Protein AF-A0A2G5SKE6-F1 (afdb_monomer_lite)

Structure (mmCIF, N/CA/C/O backbone):
data_AF-A0A2G5SKE6-F1
#
_entry.id   AF-A0A2G5SKE6-F1
#
loop_
_atom_site.group_PDB
_atom_site.id
_atom_site.type_symbol
_atom_site.label_atom_id
_atom_site.label_alt_id
_atom_site.label_comp_id
_atom_site.label_asym_id
_atom_site.label_entity_id
_atom_site.label_seq_id
_atom_site.pdbx_PDB_ins_code
_atom_site.Cartn_x
_atom_site.Cartn_y
_atom_site.Cartn_z
_atom_site.occupancy
_atom_site.B_iso_or_equiv
_atom_site.auth_seq_id
_atom_site.auth_comp_id
_atom_site.auth_asym_id
_atom_site.auth_atom_id
_atom_site.pdbx_PDB_model_num
ATOM 1 N N . MET A 1 1 ? 8.720 0.571 -71.075 1.00 40.56 1 MET A N 1
ATOM 2 C CA . MET A 1 1 ? 7.487 1.322 -70.765 1.00 40.56 1 MET A CA 1
ATOM 3 C C . MET A 1 1 ? 6.756 0.556 -69.677 1.00 40.56 1 MET A C 1
ATOM 5 O O . MET A 1 1 ? 6.264 -0.526 -69.937 1.00 40.56 1 MET A O 1
ATOM 9 N N . SER A 1 2 ? 6.855 1.101 -68.469 1.00 44.56 2 SER A N 1
ATOM 10 C CA . SER A 1 2 ? 6.098 0.885 -67.230 1.00 44.56 2 SER A CA 1
ATOM 11 C C . SER A 1 2 ? 5.244 -0.382 -67.070 1.00 44.56 2 SER A C 1
ATOM 13 O O . SER A 1 2 ? 4.103 -0.432 -67.530 1.00 44.56 2 SER A O 1
ATOM 15 N N . ASP A 1 3 ? 5.760 -1.321 -66.272 1.00 40.12 3 ASP A N 1
ATOM 16 C CA . ASP A 1 3 ? 4.978 -2.328 -65.555 1.00 40.12 3 ASP A CA 1
ATOM 17 C C . ASP A 1 3 ? 3.914 -1.655 -64.671 1.00 40.12 3 ASP A C 1
ATOM 19 O O . ASP A 1 3 ? 4.216 -0.923 -63.726 1.00 40.12 3 ASP A O 1
ATOM 23 N N . ARG A 1 4 ? 2.640 -1.896 -64.998 1.00 35.97 4 ARG A N 1
ATOM 24 C CA . ARG A 1 4 ? 1.478 -1.541 -64.176 1.00 35.97 4 ARG A CA 1
ATOM 25 C C . ARG A 1 4 ? 1.217 -2.670 -63.180 1.00 35.97 4 ARG A C 1
ATOM 27 O O . ARG A 1 4 ? 0.688 -3.713 -63.549 1.00 35.97 4 ARG A O 1
ATOM 34 N N . GLN A 1 5 ? 1.538 -2.434 -61.912 1.00 36.84 5 GLN A N 1
ATOM 35 C CA . GLN A 1 5 ? 0.993 -3.201 -60.790 1.00 36.84 5 GLN A CA 1
ATOM 36 C C . GLN A 1 5 ? -0.512 -2.900 -60.624 1.00 36.84 5 GLN A C 1
ATOM 38 O O . GLN A 1 5 ? -0.881 -1.723 -60.564 1.00 36.84 5 GLN A O 1
ATOM 43 N N . PRO A 1 6 ? -1.388 -3.913 -60.513 1.00 38.06 6 PRO A N 1
ATOM 44 C CA . PRO A 1 6 ? -2.735 -3.740 -59.988 1.00 38.06 6 PRO A CA 1
ATOM 45 C C . PRO A 1 6 ? -2.725 -3.836 -58.453 1.00 38.06 6 PRO A C 1
ATOM 47 O O . PRO A 1 6 ? -2.254 -4.817 -57.883 1.00 38.06 6 PRO A O 1
ATOM 50 N N . GLY A 1 7 ? -3.266 -2.819 -57.777 1.00 37.88 7 GLY A N 1
ATOM 51 C CA . GLY A 1 7 ? -3.628 -2.918 -56.361 1.00 37.88 7 GLY A CA 1
ATOM 52 C C . GLY A 1 7 ? -4.810 -3.873 -56.153 1.00 37.88 7 GLY A C 1
ATOM 53 O O . GLY A 1 7 ? -5.621 -4.068 -57.060 1.00 37.88 7 GLY A O 1
ATOM 54 N N . PRO A 1 8 ? -4.930 -4.444 -54.947 1.00 38.91 8 PRO A N 1
ATOM 55 C CA . PRO A 1 8 ? -6.097 -4.097 -54.140 1.00 38.91 8 PRO A CA 1
ATOM 56 C C . PRO A 1 8 ? -5.726 -3.902 -52.660 1.00 38.91 8 PRO A C 1
ATOM 58 O O . PRO A 1 8 ? -5.306 -4.830 -51.975 1.00 38.91 8 PRO A O 1
ATOM 61 N N . SER A 1 9 ? -5.929 -2.683 -52.153 1.00 37.50 9 SER A N 1
ATOM 62 C CA . SER A 1 9 ? -5.957 -2.405 -50.716 1.00 37.50 9 SER A CA 1
ATOM 63 C C . SER A 1 9 ? -7.388 -2.593 -50.222 1.00 37.50 9 SER A C 1
ATOM 65 O O . SER A 1 9 ? -8.253 -1.753 -50.464 1.00 37.50 9 SER A O 1
ATOM 67 N N . SER A 1 10 ? -7.648 -3.731 -49.586 1.00 40.66 10 SER A N 1
ATOM 68 C CA . SER A 1 10 ? -8.797 -3.922 -48.705 1.00 40.66 10 SER A CA 1
ATOM 69 C C . SER A 1 10 ? -8.492 -5.073 -47.754 1.00 40.66 10 SER A C 1
ATOM 71 O O . SER A 1 10 ? -8.614 -6.243 -48.100 1.00 40.66 10 SER A O 1
ATOM 73 N N . SER A 1 11 ? -8.070 -4.730 -46.544 1.00 37.78 11 SER A N 1
ATOM 74 C CA . SER A 1 11 ? -8.292 -5.575 -45.376 1.00 37.78 11 SER A CA 1
ATOM 75 C C . SER A 1 11 ? -8.626 -4.633 -44.236 1.00 37.78 11 SER A C 1
ATOM 77 O O . SER A 1 11 ? -7.745 -4.086 -43.573 1.00 37.78 11 SER A O 1
ATOM 79 N N . GLY A 1 12 ? -9.926 -4.374 -44.103 1.00 28.95 12 GLY A N 1
ATOM 80 C CA . GLY A 1 12 ? -10.500 -3.601 -43.018 1.00 28.95 12 GLY A CA 1
ATOM 81 C C . GLY A 1 12 ? -10.122 -4.214 -41.678 1.00 28.95 12 GLY A C 1
ATOM 82 O O . GLY A 1 12 ? -10.457 -5.360 -41.390 1.00 28.95 12 GLY A O 1
ATOM 83 N N . TYR A 1 13 ? -9.434 -3.431 -40.859 1.00 28.98 13 TYR A N 1
ATOM 84 C CA . TYR A 1 13 ? -9.388 -3.672 -39.429 1.00 28.98 13 TYR A CA 1
ATOM 85 C C . TYR A 1 13 ? -10.679 -3.098 -38.849 1.00 28.98 13 TYR A C 1
ATOM 87 O O . TYR A 1 13 ? -10.858 -1.884 -38.793 1.00 28.98 13 TYR A O 1
ATOM 95 N N . GLN A 1 14 ? -11.611 -3.990 -38.515 1.00 31.84 14 GLN A N 1
ATOM 96 C CA . GLN A 1 14 ? -12.811 -3.663 -37.754 1.00 31.84 14 GLN A CA 1
ATOM 97 C C . GLN A 1 14 ? -12.395 -3.200 -36.353 1.00 31.84 14 GLN A C 1
ATOM 99 O O . GLN A 1 14 ? -11.666 -3.894 -35.645 1.00 31.84 14 GLN A O 1
ATOM 104 N N . GLU A 1 15 ? -12.840 -2.003 -35.977 1.00 31.16 15 GLU A N 1
ATOM 105 C CA . GLU A 1 15 ? -12.778 -1.502 -34.609 1.00 31.16 15 GLU A CA 1
ATOM 106 C C . GLU A 1 15 ? -13.786 -2.281 -33.755 1.00 31.16 15 GLU A C 1
ATOM 108 O O . GLU A 1 15 ? -14.990 -2.033 -33.811 1.00 31.16 15 GLU A O 1
ATOM 113 N N . ASP A 1 16 ? -13.301 -3.235 -32.959 1.00 32.69 16 ASP A N 1
ATOM 114 C CA . ASP A 1 16 ? -14.111 -3.890 -31.930 1.00 32.69 16 ASP A CA 1
ATOM 115 C C . ASP A 1 16 ? -14.257 -2.964 -30.705 1.00 32.69 16 ASP A C 1
ATOM 117 O O . ASP A 1 16 ? -13.518 -3.027 -29.717 1.00 32.69 16 ASP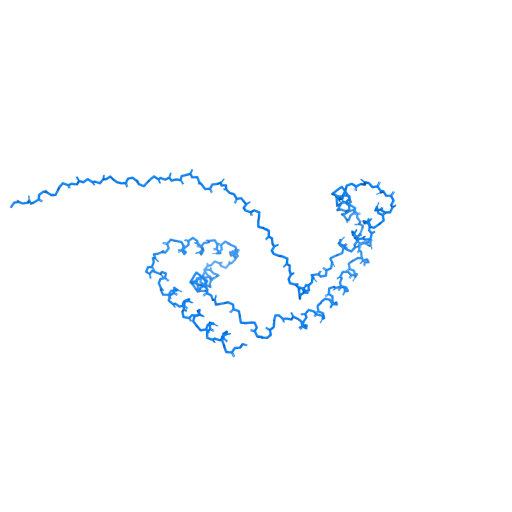 A O 1
ATOM 121 N N . GLU A 1 17 ? -15.253 -2.084 -30.794 1.00 40.97 17 GLU A N 1
ATOM 122 C CA . GLU A 1 17 ? -15.872 -1.299 -29.718 1.00 40.97 17 GLU A CA 1
ATOM 123 C C . GLU A 1 17 ? -16.685 -2.225 -28.778 1.00 40.97 17 GLU A C 1
ATOM 125 O O . GLU A 1 17 ? -17.904 -2.148 -28.702 1.00 40.97 17 GLU A O 1
ATOM 130 N N . ASP A 1 18 ? -16.042 -3.139 -28.040 1.00 44.22 18 ASP A N 1
ATOM 131 C CA . ASP A 1 18 ? -16.627 -3.683 -26.798 1.00 44.22 18 ASP A CA 1
ATOM 132 C C . ASP A 1 18 ? -15.573 -4.303 -25.866 1.00 44.22 18 ASP A C 1
ATOM 134 O O . ASP A 1 18 ? -15.215 -5.477 -25.931 1.00 44.22 18 ASP A O 1
ATOM 138 N N . SER A 1 19 ? -15.091 -3.509 -24.914 1.00 38.88 19 SER A N 1
ATOM 139 C CA . SER A 1 19 ? -14.356 -4.022 -23.753 1.00 38.88 19 SER A CA 1
ATOM 140 C C . SER A 1 19 ? -14.795 -3.284 -22.486 1.00 38.88 19 SER A C 1
ATOM 142 O O . SER A 1 19 ? -13.985 -2.813 -21.680 1.00 38.88 19 SER A O 1
ATOM 144 N N . LYS A 1 20 ? -16.110 -3.185 -22.268 1.00 44.50 20 LYS A N 1
ATOM 145 C CA . LYS A 1 20 ? -16.683 -2.759 -20.982 1.00 44.50 20 LYS A CA 1
ATOM 146 C C . LYS A 1 20 ? -17.470 -3.887 -20.310 1.00 44.50 20 LYS A C 1
ATOM 148 O O . LYS A 1 20 ? -18.595 -3.664 -19.893 1.00 44.50 20 LYS A O 1
ATOM 153 N N . SER A 1 21 ? -16.888 -5.070 -20.065 1.00 46.22 21 SER A N 1
ATOM 154 C CA . SER A 1 21 ? -17.420 -5.943 -18.994 1.00 46.22 21 SER A CA 1
ATOM 155 C C . SER A 1 21 ? -16.530 -7.121 -18.583 1.00 46.22 21 SER A C 1
ATOM 157 O O . SER A 1 21 ? -16.447 -8.138 -19.269 1.00 46.22 21 SER A O 1
ATOM 159 N N . ARG A 1 22 ? -15.947 -7.024 -17.378 1.00 42.53 22 ARG A N 1
ATOM 160 C CA . ARG A 1 22 ? -16.128 -7.983 -16.261 1.00 42.53 22 ARG A CA 1
ATOM 161 C C . ARG A 1 22 ? -15.160 -7.634 -15.130 1.00 42.53 22 ARG A C 1
ATOM 163 O O . ARG A 1 22 ? -13.968 -7.926 -15.196 1.00 42.53 22 ARG A O 1
ATOM 170 N N . LYS A 1 23 ? -15.672 -7.070 -14.029 1.00 44.00 23 LYS A N 1
ATOM 171 C CA . LYS A 1 23 ? -14.930 -7.047 -12.757 1.00 44.00 23 LYS A CA 1
ATOM 172 C C . LYS A 1 23 ? -14.791 -8.498 -12.282 1.00 44.00 23 LYS A C 1
ATOM 174 O O . LYS A 1 23 ? -15.683 -9.016 -11.616 1.00 44.00 23 LYS A O 1
ATOM 179 N N . LYS A 1 24 ? -13.701 -9.176 -12.664 1.00 49.81 24 LYS A N 1
ATOM 180 C CA . LYS A 1 24 ? -13.352 -10.508 -12.148 1.00 49.81 24 LYS A CA 1
ATOM 181 C C . LYS A 1 24 ? -13.367 -10.442 -10.620 1.00 49.81 24 LYS A C 1
ATOM 183 O O . LYS A 1 24 ? -12.576 -9.715 -10.021 1.00 49.81 24 LYS A O 1
ATOM 188 N N . HIS A 1 25 ? -14.264 -11.197 -9.988 1.00 52.91 25 HIS A N 1
ATOM 189 C CA . HIS A 1 25 ? -14.223 -11.412 -8.547 1.00 52.91 25 HIS A CA 1
ATOM 190 C C . HIS A 1 25 ? -12.977 -12.246 -8.233 1.00 52.91 25 HIS A C 1
ATOM 192 O O . HIS A 1 25 ? -12.987 -13.474 -8.299 1.00 52.91 25 HIS A O 1
ATOM 198 N N . TRP A 1 26 ? -11.866 -11.565 -7.963 1.00 51.16 26 TRP A N 1
ATOM 199 C CA . TRP A 1 26 ? -10.630 -12.202 -7.540 1.00 51.16 26 TRP A CA 1
ATOM 200 C C . TRP A 1 26 ? -10.837 -12.812 -6.149 1.00 51.16 26 TRP A C 1
ATOM 202 O O . TRP A 1 26 ? -10.905 -12.096 -5.145 1.00 51.16 26 TRP A O 1
ATOM 212 N N . LYS A 1 27 ? -10.927 -14.144 -6.075 1.00 57.38 27 LYS A N 1
ATOM 213 C CA . LYS A 1 27 ? -10.875 -14.865 -4.800 1.00 57.38 27 LYS A CA 1
ATOM 214 C C . LYS A 1 27 ? -9.434 -14.806 -4.294 1.00 57.38 27 LYS A C 1
ATOM 216 O O . LYS A 1 27 ? -8.549 -15.446 -4.852 1.00 57.38 27 LYS A O 1
ATOM 221 N N . LYS A 1 28 ? -9.184 -14.007 -3.254 1.00 72.88 28 LYS A N 1
ATOM 222 C CA . LYS A 1 28 ? -7.865 -13.952 -2.605 1.00 72.88 28 LYS A CA 1
ATOM 223 C C . LYS A 1 28 ? -7.535 -15.335 -2.035 1.00 72.88 28 LYS A C 1
ATOM 225 O O . LYS A 1 28 ? -8.355 -15.908 -1.320 1.00 72.88 28 LYS A O 1
ATOM 230 N N . ALA A 1 29 ? -6.347 -15.851 -2.347 1.00 74.31 29 ALA A N 1
ATOM 231 C CA . ALA A 1 29 ? -5.833 -17.068 -1.729 1.00 74.31 29 ALA A CA 1
ATOM 232 C C . ALA A 1 29 ? -5.814 -16.915 -0.199 1.00 74.31 29 ALA A C 1
ATOM 234 O O . ALA A 1 29 ? -5.553 -15.822 0.318 1.00 74.31 29 ALA A O 1
ATOM 235 N N . LYS A 1 30 ? -6.116 -18.001 0.525 1.00 73.75 30 LYS A N 1
ATOM 236 C CA . LYS A 1 30 ? -6.030 -18.005 1.989 1.00 73.75 30 LYS A CA 1
ATOM 237 C C . LYS A 1 30 ? -4.579 -17.698 2.394 1.00 73.75 30 LYS A C 1
ATOM 239 O O . LYS A 1 30 ? -3.671 -18.257 1.779 1.00 73.75 30 LYS A O 1
ATOM 244 N N . PRO A 1 31 ? -4.344 -16.818 3.384 1.00 74.25 31 PRO A N 1
ATOM 245 C CA . PRO A 1 31 ? -2.996 -16.573 3.879 1.00 74.25 31 PRO A CA 1
ATOM 246 C C . PRO A 1 31 ? -2.356 -17.875 4.376 1.00 74.25 31 PRO A C 1
ATOM 248 O O . PRO A 1 31 ? -3.063 -18.744 4.888 1.00 74.25 31 PRO A O 1
ATOM 251 N N . SER A 1 32 ? -1.035 -18.006 4.229 1.00 74.81 32 SER A N 1
ATOM 252 C CA . SER A 1 32 ? -0.287 -19.134 4.791 1.00 74.81 32 SER A CA 1
ATOM 253 C C . SER A 1 32 ? -0.448 -19.187 6.315 1.00 74.81 32 SER A C 1
ATOM 255 O O . SER A 1 32 ? -0.726 -18.169 6.950 1.00 74.81 32 SER A O 1
ATOM 257 N N . ALA A 1 33 ? -0.249 -20.362 6.919 1.00 71.12 33 ALA A N 1
ATOM 258 C CA . ALA A 1 33 ? -0.280 -20.520 8.379 1.00 71.12 33 ALA A CA 1
ATOM 259 C C . ALA A 1 33 ? 0.747 -19.617 9.097 1.00 71.12 33 ALA A C 1
ATOM 261 O O . ALA A 1 33 ? 0.540 -19.222 10.239 1.00 71.12 33 ALA A O 1
ATOM 262 N N . ASP A 1 34 ? 1.815 -19.242 8.393 1.00 72.38 34 ASP A N 1
ATOM 263 C CA . ASP A 1 34 ? 2.860 -18.324 8.850 1.00 72.38 34 ASP A CA 1
ATOM 264 C C . ASP A 1 34 ? 2.458 -16.830 8.769 1.00 72.38 34 ASP A C 1
ATOM 266 O O . ASP A 1 34 ? 3.159 -15.944 9.254 1.00 72.38 34 ASP A O 1
ATOM 270 N N . HIS A 1 35 ? 1.306 -16.506 8.172 1.00 76.81 35 HIS A N 1
ATOM 271 C CA . HIS A 1 35 ? 0.856 -15.126 8.034 1.00 76.81 35 HIS A CA 1
ATOM 272 C C . HIS A 1 35 ? 0.369 -14.540 9.366 1.00 76.81 35 HIS A C 1
ATOM 274 O O . HIS A 1 35 ? -0.753 -14.800 9.814 1.00 76.81 35 HIS A O 1
ATOM 280 N N . VAL A 1 36 ? 1.173 -13.653 9.953 1.00 79.44 36 VAL A N 1
ATOM 281 C CA . VAL A 1 36 ? 0.761 -12.858 11.115 1.00 79.44 36 VAL A CA 1
ATOM 282 C C . VAL A 1 36 ? -0.296 -11.836 10.687 1.00 79.44 36 VAL A C 1
ATOM 284 O O . VAL A 1 36 ? -0.037 -10.931 9.890 1.00 79.44 36 VAL A O 1
ATOM 287 N N . LYS A 1 37 ? -1.514 -11.977 11.219 1.00 83.75 37 LYS A N 1
ATOM 288 C CA . LYS A 1 37 ? -2.616 -11.042 10.962 1.00 83.75 37 LYS A CA 1
ATOM 289 C C . LYS A 1 37 ? -2.316 -9.684 11.588 1.00 83.75 37 LYS A C 1
ATOM 291 O O . LYS A 1 37 ? -1.710 -9.599 12.653 1.00 83.75 37 LYS A O 1
ATOM 296 N N . ARG A 1 38 ? -2.799 -8.627 10.935 1.00 87.88 38 ARG A N 1
ATOM 297 C CA . ARG A 1 38 ? -2.731 -7.265 11.473 1.00 87.88 38 ARG A CA 1
ATOM 298 C C . ARG A 1 38 ? -3.465 -7.185 12.820 1.00 87.88 38 ARG A C 1
ATOM 300 O O . ARG A 1 38 ? -4.502 -7.841 12.961 1.00 87.88 38 ARG A O 1
ATOM 307 N N . PRO A 1 39 ? -2.968 -6.373 13.766 1.00 92.81 39 PRO A N 1
ATOM 308 C CA . PRO A 1 39 ? -3.645 -6.139 15.030 1.00 92.81 39 PRO A CA 1
ATOM 309 C C . PRO A 1 39 ? -4.973 -5.419 14.779 1.00 92.81 39 PRO A C 1
ATOM 311 O O . PRO A 1 39 ? -5.155 -4.732 13.766 1.00 92.81 39 PRO A O 1
ATOM 314 N N . MET A 1 40 ? -5.928 -5.620 15.680 1.00 93.56 40 MET A N 1
ATOM 315 C CA . MET A 1 40 ? -7.248 -5.007 15.567 1.00 93.56 40 MET A CA 1
ATOM 316 C C . MET A 1 40 ? -7.168 -3.513 15.873 1.00 93.56 40 MET A C 1
ATOM 318 O O . MET A 1 40 ? -6.458 -3.096 16.778 1.00 93.56 40 MET A O 1
ATOM 322 N N . ASN A 1 41 ? -7.903 -2.711 15.104 1.00 95.69 41 ASN A N 1
ATOM 323 C CA . ASN A 1 41 ? -8.042 -1.281 15.365 1.00 95.69 41 ASN A CA 1
ATOM 324 C C . ASN A 1 41 ? -9.106 -1.026 16.465 1.00 95.69 41 ASN A C 1
ATOM 326 O O . ASN A 1 41 ? -9.851 -1.956 16.799 1.00 95.69 41 ASN A O 1
ATOM 330 N N . PRO A 1 42 ? -9.237 0.214 16.983 1.00 95.62 42 PRO A N 1
ATOM 331 C CA . PRO A 1 42 ? -10.146 0.528 18.094 1.00 95.62 42 PRO A CA 1
ATOM 332 C C . PRO A 1 42 ? -11.596 0.105 17.830 1.00 95.62 42 PRO A C 1
ATOM 334 O O . PRO A 1 42 ? -12.231 -0.557 18.650 1.00 95.62 42 PRO A O 1
ATOM 337 N N . PHE A 1 43 ? -12.092 0.392 16.622 1.00 94.75 43 PHE A N 1
ATOM 338 C CA . PHE A 1 43 ? -13.436 0.016 16.189 1.00 94.75 43 PHE A CA 1
ATOM 339 C C . PHE A 1 43 ? -13.656 -1.501 16.201 1.00 94.75 43 PHE A C 1
ATOM 341 O O . PHE A 1 43 ? -14.711 -1.965 16.628 1.00 94.75 43 PHE A O 1
ATOM 348 N N . MET A 1 44 ? -12.677 -2.288 15.747 1.00 94.94 44 MET A N 1
ATOM 349 C CA . MET A 1 44 ? -12.784 -3.747 15.698 1.00 94.94 44 MET A CA 1
ATOM 350 C C . MET A 1 44 ? -12.799 -4.369 17.098 1.00 94.94 44 MET A C 1
ATOM 352 O O . MET A 1 44 ? -13.555 -5.315 17.320 1.00 94.94 44 MET A O 1
ATOM 356 N N . ILE A 1 45 ? -12.023 -3.823 18.039 1.00 94.19 45 ILE A N 1
ATOM 357 C CA . ILE A 1 45 ? -12.013 -4.253 19.448 1.00 94.19 45 ILE A CA 1
ATOM 358 C C . ILE A 1 45 ? -13.377 -3.966 20.084 1.00 94.19 45 ILE A C 1
ATOM 360 O O . ILE A 1 45 ? -14.002 -4.854 20.668 1.00 94.19 45 ILE A O 1
ATOM 364 N N . TRP A 1 46 ? -13.889 -2.747 19.897 1.00 94.44 46 TRP A N 1
ATOM 365 C CA . TRP A 1 46 ? -15.219 -2.373 20.372 1.00 94.44 46 TRP A CA 1
ATOM 366 C C . TRP A 1 46 ? -16.323 -3.240 19.743 1.00 94.44 46 TRP A C 1
ATOM 368 O O . TRP A 1 46 ? -17.185 -3.768 20.450 1.00 94.44 46 TRP A O 1
ATOM 378 N N . CYS A 1 47 ? -16.252 -3.483 18.429 1.00 92.62 47 CYS A N 1
ATOM 379 C CA . CYS A 1 47 ? -17.182 -4.356 17.715 1.00 92.62 47 CYS A CA 1
ATOM 380 C C . CYS A 1 47 ? -17.194 -5.777 18.265 1.00 92.62 47 CYS A C 1
ATOM 382 O O . CYS A 1 47 ? -18.262 -6.373 18.341 1.00 92.62 47 CYS A O 1
ATOM 384 N N . GLN A 1 48 ? -16.043 -6.347 18.629 1.00 90.69 48 GLN A N 1
ATOM 385 C CA . GLN A 1 48 ? -15.994 -7.700 19.186 1.00 90.69 48 GLN A CA 1
ATOM 386 C C . GLN A 1 48 ? -16.771 -7.802 20.497 1.00 90.69 48 GLN A C 1
ATOM 388 O O . GLN A 1 48 ? -17.589 -8.712 20.651 1.00 90.69 48 GLN A O 1
ATOM 393 N N . LYS A 1 49 ? -16.567 -6.843 21.406 1.00 88.12 49 LYS A N 1
ATOM 394 C CA . LYS A 1 49 ? -17.265 -6.796 22.694 1.00 88.12 49 LYS A CA 1
ATOM 395 C C . LYS A 1 49 ? -18.771 -6.615 22.499 1.00 88.12 49 LYS A C 1
ATOM 397 O O . LYS A 1 49 ? -19.561 -7.428 22.978 1.00 88.12 49 LYS A O 1
ATOM 402 N N . LYS A 1 50 ? -19.169 -5.610 21.713 1.00 87.75 50 LYS A N 1
ATOM 403 C CA . LYS A 1 50 ? -20.584 -5.288 21.478 1.00 87.75 50 LYS A CA 1
ATOM 404 C C . LYS A 1 50 ? -21.322 -6.329 20.652 1.00 87.75 50 LYS A C 1
ATOM 406 O O . LYS A 1 50 ? -22.461 -6.655 20.968 1.00 87.75 50 LYS A O 1
ATOM 411 N N . ARG A 1 51 ? -20.674 -6.937 19.658 1.00 86.19 51 ARG A N 1
ATOM 412 C CA . ARG A 1 51 ? -21.249 -8.075 18.933 1.00 86.19 51 ARG A CA 1
ATOM 413 C C . ARG A 1 51 ? -21.499 -9.255 19.869 1.00 86.19 51 ARG A C 1
ATOM 415 O O . ARG A 1 51 ? -22.540 -9.890 19.751 1.00 86.19 51 ARG A O 1
ATOM 422 N N . GLY A 1 52 ? -20.575 -9.536 20.790 1.00 83.44 52 GLY A N 1
ATOM 423 C CA . GLY A 1 52 ? -20.752 -10.576 21.803 1.00 83.44 52 GLY A CA 1
ATOM 424 C C . GLY A 1 52 ? -21.960 -10.322 22.709 1.00 83.44 52 GLY A C 1
ATOM 425 O O . GLY A 1 52 ? -22.720 -11.248 22.975 1.00 83.44 52 GLY A O 1
ATOM 426 N N . GLU A 1 53 ? -22.173 -9.076 23.135 1.00 83.25 53 GLU A N 1
ATOM 427 C CA . GLU A 1 53 ? -23.358 -8.667 23.905 1.00 83.25 53 GLU A CA 1
ATOM 428 C C . GLU A 1 53 ? -24.651 -8.826 23.085 1.00 83.25 53 GLU A C 1
ATOM 430 O O . GLU A 1 53 ? -25.588 -9.485 23.531 1.00 83.25 53 GLU A O 1
ATOM 435 N N . MET A 1 54 ? -24.680 -8.318 21.848 1.00 81.25 54 MET A N 1
ATOM 436 C CA . MET A 1 54 ? -25.859 -8.405 20.975 1.00 81.25 54 MET A CA 1
ATOM 437 C C . MET A 1 54 ? -26.244 -9.852 20.643 1.00 81.25 54 MET A C 1
ATOM 439 O O . MET A 1 54 ? -27.428 -10.169 20.618 1.00 81.25 54 MET A O 1
ATOM 443 N N . LEU A 1 55 ? -25.270 -10.749 20.444 1.00 76.75 55 LEU A N 1
ATOM 444 C CA . LEU A 1 55 ? -25.532 -12.177 20.212 1.00 76.75 55 LEU A CA 1
ATOM 445 C C . LEU A 1 55 ? -26.096 -12.893 21.448 1.00 76.75 55 LEU A C 1
ATOM 447 O O . LEU A 1 55 ? -26.822 -13.875 21.298 1.00 76.75 55 LEU A O 1
ATOM 451 N N . LYS A 1 56 ? -25.758 -12.432 22.659 1.00 78.12 56 LYS A N 1
ATOM 452 C CA . LYS A 1 56 ? -26.301 -12.987 23.908 1.00 78.12 56 LYS A CA 1
ATOM 453 C C . LYS A 1 56 ? -27.746 -12.542 24.137 1.00 78.12 56 LYS A C 1
ATOM 455 O O . LYS A 1 56 ? -28.553 -13.356 24.575 1.00 78.12 56 LYS A O 1
ATOM 460 N N . SER A 1 57 ? -28.069 -11.286 23.823 1.00 73.69 57 SER A N 1
ATOM 461 C CA . SER A 1 57 ? -29.396 -10.700 24.063 1.00 73.69 57 SER A CA 1
ATOM 462 C C . SER A 1 57 ? -30.399 -10.930 22.929 1.00 73.69 57 SER A C 1
ATOM 464 O O . SER A 1 57 ? -31.589 -11.061 23.193 1.00 73.69 57 SER A O 1
ATOM 466 N N . GLN A 1 58 ? -29.951 -10.997 21.673 1.00 62.72 58 GLN A N 1
ATOM 467 C CA . GLN A 1 58 ? -30.804 -11.216 20.504 1.00 62.72 58 GLN A CA 1
ATOM 468 C C . GLN A 1 58 ? -30.363 -12.475 19.751 1.00 62.72 58 GLN A C 1
ATOM 470 O O . GLN A 1 58 ? -29.502 -12.444 18.868 1.00 62.72 58 GLN A O 1
ATOM 475 N N . LYS A 1 59 ? -30.984 -13.611 20.075 1.00 63.47 59 LYS A N 1
ATOM 476 C CA . LYS A 1 59 ? -30.863 -14.823 19.257 1.00 63.47 59 LYS A CA 1
ATOM 477 C C . LYS A 1 59 ? -31.707 -14.640 17.988 1.00 63.47 59 LYS A C 1
ATOM 479 O O . LYS A 1 59 ? -32.926 -14.697 18.063 1.00 63.47 59 LYS A O 1
ATOM 484 N N . GLY A 1 60 ? -31.066 -14.421 16.836 1.00 68.94 60 GLY A N 1
ATOM 485 C CA . GLY A 1 60 ? -31.729 -14.443 15.518 1.00 68.94 60 GLY A CA 1
ATOM 486 C C . GLY A 1 60 ? -31.486 -13.236 14.605 1.00 68.94 60 GLY A C 1
ATOM 487 O O . GLY A 1 60 ? -31.852 -13.292 13.434 1.00 68.94 60 GLY A O 1
ATOM 488 N N . THR A 1 61 ? -30.841 -12.168 15.083 1.00 70.88 61 THR A N 1
ATOM 489 C CA . THR A 1 61 ? -30.565 -10.978 14.256 1.00 70.88 61 THR A CA 1
ATOM 490 C C . THR A 1 61 ? -29.537 -11.282 13.162 1.00 70.88 61 THR A C 1
ATOM 492 O O . THR A 1 61 ? -28.524 -11.953 13.397 1.00 70.88 61 THR A O 1
ATOM 495 N N . ARG A 1 62 ? -29.762 -10.771 11.942 1.00 79.62 62 ARG A N 1
ATOM 496 C CA . ARG A 1 62 ? -28.866 -11.020 10.804 1.00 79.62 62 ARG A CA 1
ATOM 497 C C . ARG A 1 62 ? -27.499 -10.362 11.058 1.00 79.62 62 ARG A C 1
ATOM 499 O O . ARG A 1 62 ? -27.444 -9.174 11.374 1.00 79.62 62 ARG A O 1
ATOM 506 N N . PRO A 1 63 ? -26.366 -11.057 10.826 1.00 81.62 63 PRO A N 1
ATOM 507 C CA . PRO A 1 63 ? -25.030 -10.499 11.065 1.00 81.62 63 PRO A CA 1
ATOM 508 C C . PRO A 1 63 ? -24.751 -9.157 10.373 1.00 81.62 63 PRO A C 1
ATOM 510 O O . PRO A 1 63 ? -24.028 -8.325 10.914 1.00 81.62 63 PRO A O 1
ATOM 513 N N . ALA A 1 64 ? -25.329 -8.940 9.189 1.00 84.50 64 ALA A N 1
ATOM 514 C CA . ALA A 1 64 ? -25.173 -7.700 8.433 1.00 84.50 64 ALA A CA 1
ATOM 515 C C . ALA A 1 64 ? -25.848 -6.495 9.112 1.00 84.50 64 ALA A C 1
ATOM 517 O O . ALA A 1 64 ? -25.313 -5.390 9.059 1.00 84.50 64 ALA A O 1
ATOM 518 N N . GLU A 1 65 ? -26.995 -6.699 9.761 1.00 85.00 65 GLU A N 1
ATOM 519 C CA . GLU A 1 65 ? -27.717 -5.649 10.492 1.00 85.00 65 GLU A CA 1
ATOM 520 C C . GLU A 1 65 ? -26.943 -5.250 11.746 1.00 85.00 65 GLU A C 1
ATOM 522 O O . GLU A 1 65 ? -26.735 -4.065 11.994 1.00 85.00 65 GLU A O 1
ATOM 527 N N . ILE A 1 66 ? -26.389 -6.238 12.454 1.00 83.75 66 ILE A N 1
ATOM 528 C CA . ILE A 1 66 ? -25.496 -6.007 13.593 1.00 83.75 66 ILE A CA 1
ATOM 529 C C . ILE A 1 66 ? -24.290 -5.161 13.164 1.00 83.75 66 ILE A C 1
ATOM 531 O O . ILE A 1 66 ? -23.956 -4.185 13.826 1.00 83.75 66 ILE A O 1
ATOM 535 N N . SER A 1 67 ? -23.647 -5.478 12.035 1.00 87.81 67 SER A N 1
ATOM 536 C CA . SER A 1 67 ? -22.518 -4.678 11.540 1.00 87.81 67 SER A CA 1
ATOM 537 C C . SER A 1 67 ? -22.889 -3.225 11.224 1.00 87.81 67 SER A C 1
ATOM 539 O O . SER A 1 67 ? -22.072 -2.340 11.476 1.00 87.81 67 SER A O 1
ATOM 541 N N . LYS A 1 68 ? -24.096 -2.965 10.703 1.00 90.31 68 LYS A N 1
ATOM 542 C CA . LYS A 1 68 ? -24.576 -1.595 10.452 1.00 90.31 68 LYS A CA 1
ATOM 543 C C . LYS A 1 68 ? -24.765 -0.823 11.759 1.00 90.31 68 LYS A C 1
ATOM 545 O O . LYS A 1 68 ? -24.185 0.250 11.903 1.00 90.31 68 LYS A O 1
ATOM 550 N N . LEU A 1 69 ? -25.478 -1.418 12.717 1.00 88.81 69 LEU A N 1
ATOM 551 C CA . LEU A 1 69 ? -25.735 -0.819 14.031 1.00 88.81 69 LEU A CA 1
ATOM 552 C C . LEU A 1 69 ? -24.440 -0.538 14.800 1.00 88.81 69 LEU A C 1
ATOM 554 O O . LEU A 1 69 ? -24.289 0.520 15.400 1.00 88.81 69 LEU A O 1
ATOM 558 N N . LEU A 1 70 ? -23.467 -1.449 14.737 1.00 91.25 70 LEU A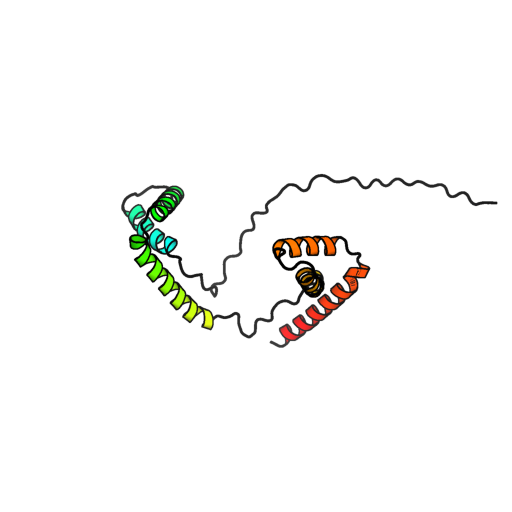 N 1
ATOM 559 C CA . LEU A 1 70 ? -22.152 -1.234 15.337 1.00 91.25 70 LEU A CA 1
ATOM 560 C C . LEU A 1 70 ? -21.419 -0.062 14.667 1.00 91.25 70 LEU A C 1
ATOM 562 O O . LEU A 1 70 ? -20.891 0.813 15.348 1.00 91.25 70 LEU A O 1
ATOM 566 N N . GLY A 1 71 ? -21.415 0.005 13.335 1.00 92.69 71 GLY A N 1
ATOM 567 C CA . GLY A 1 71 ? -20.799 1.124 12.618 1.00 92.69 71 GLY A CA 1
ATOM 568 C C . GLY A 1 71 ? -21.390 2.484 13.005 1.00 92.69 71 GLY A C 1
ATOM 569 O O . GLY A 1 71 ? -20.646 3.448 13.173 1.00 92.69 71 GLY A O 1
ATOM 570 N N . GLU A 1 72 ? -22.710 2.559 13.168 1.00 92.88 72 GLU A N 1
ATOM 571 C CA . GLU A 1 72 ? -23.408 3.757 13.651 1.00 92.88 72 GLU A CA 1
ATOM 572 C C . GLU A 1 72 ? -23.075 4.069 15.109 1.00 92.88 72 GLU A C 1
ATOM 574 O O . GLU A 1 72 ? -22.679 5.195 15.410 1.00 92.88 72 GLU A O 1
ATOM 579 N N . GLY A 1 73 ? -23.138 3.067 15.989 1.00 91.75 73 GLY A N 1
ATOM 580 C CA . GLY A 1 73 ? -22.819 3.222 17.405 1.00 91.75 73 GLY A CA 1
ATOM 581 C C . GLY A 1 73 ? -21.407 3.760 17.627 1.00 91.75 73 GLY A C 1
ATOM 582 O O . GLY A 1 73 ? -21.229 4.703 18.387 1.00 91.75 73 GLY A O 1
ATOM 583 N N . TRP A 1 74 ? -20.408 3.255 16.900 1.00 94.19 74 TRP A N 1
ATOM 584 C CA . TRP A 1 74 ? -19.034 3.753 17.004 1.00 94.19 74 TRP A CA 1
ATOM 585 C C . TRP A 1 74 ? -18.878 5.218 16.582 1.00 94.19 74 TRP A C 1
ATOM 587 O O . TRP A 1 74 ? -18.076 5.945 17.169 1.00 94.19 74 TRP A O 1
ATOM 597 N N . ARG A 1 75 ? -19.629 5.672 15.569 1.00 93.81 75 ARG A N 1
ATOM 598 C CA . ARG A 1 75 ? -19.589 7.078 15.134 1.00 93.81 75 ARG A CA 1
ATOM 599 C C . ARG A 1 75 ? -20.150 8.021 16.196 1.00 93.81 75 ARG A C 1
ATOM 601 O O . ARG A 1 75 ? -19.638 9.127 16.316 1.00 93.81 75 ARG A O 1
ATOM 608 N N . LEU A 1 76 ? -21.158 7.572 16.942 1.00 94.19 76 LEU A N 1
ATOM 609 C CA . LEU A 1 76 ? -21.823 8.349 17.990 1.00 94.19 76 LEU A CA 1
ATOM 610 C C . LEU A 1 76 ? -21.112 8.298 19.348 1.00 94.19 76 LEU A C 1
ATOM 612 O O . LEU A 1 76 ? -21.405 9.129 20.202 1.00 94.19 76 LEU A O 1
ATOM 616 N N . LEU A 1 77 ? -20.191 7.353 19.564 1.00 92.38 77 LEU A N 1
ATOM 617 C CA . LEU A 1 77 ? -19.394 7.317 20.792 1.00 92.38 77 LEU A CA 1
ATOM 618 C C . LEU A 1 77 ? -18.557 8.591 20.942 1.00 92.38 77 LEU A C 1
ATOM 620 O O . LEU A 1 77 ? -17.948 9.059 19.972 1.00 92.38 77 LEU A O 1
ATOM 624 N N . SER A 1 78 ? -18.479 9.107 22.168 1.00 95.00 78 SER A N 1
ATOM 625 C CA . SER A 1 78 ? -17.580 10.211 22.496 1.00 95.00 78 SER A CA 1
ATOM 626 C C . SER A 1 78 ? -16.118 9.765 22.407 1.00 95.00 78 SER A C 1
ATOM 628 O O . SER A 1 78 ? -15.812 8.569 22.442 1.00 95.00 78 SER A O 1
ATOM 630 N N . ASP A 1 79 ? -15.194 10.717 22.302 1.00 92.19 79 ASP A N 1
ATOM 631 C CA . ASP A 1 79 ? -13.765 10.392 22.282 1.00 92.19 79 ASP A CA 1
ATOM 632 C C . ASP A 1 79 ? -13.309 9.769 23.609 1.00 92.19 79 ASP A C 1
ATOM 634 O O . ASP A 1 79 ? -12.500 8.844 23.600 1.00 92.19 79 ASP A O 1
ATOM 638 N N . VAL A 1 80 ? -13.924 10.168 24.728 1.00 94.12 80 VAL A N 1
ATOM 639 C CA . VAL A 1 80 ? -13.690 9.571 26.053 1.00 94.12 80 VAL A CA 1
ATOM 640 C C . VAL A 1 80 ? -14.116 8.100 26.081 1.00 94.12 80 VAL A C 1
ATOM 642 O O . VAL A 1 80 ? -13.383 7.254 26.584 1.00 94.12 80 VAL A O 1
ATOM 645 N N . ASP A 1 81 ? -15.256 7.759 25.476 1.00 92.81 81 ASP A N 1
ATOM 646 C CA . ASP A 1 81 ? -15.720 6.367 25.416 1.00 92.81 81 ASP A CA 1
ATOM 647 C C . ASP A 1 81 ? -14.907 5.515 24.433 1.00 92.81 81 ASP A C 1
ATOM 649 O O . ASP A 1 81 ? -14.814 4.293 24.583 1.00 92.81 81 ASP A O 1
ATOM 653 N N . LYS A 1 82 ? -14.320 6.143 23.406 1.00 94.12 82 LYS A N 1
ATOM 654 C CA . LYS A 1 82 ? -13.419 5.487 22.448 1.00 94.12 82 LYS A CA 1
ATOM 655 C C . LYS A 1 82 ? -12.031 5.254 23.040 1.00 94.12 82 LYS A C 1
ATOM 657 O O . LYS A 1 82 ? -11.403 4.261 22.672 1.00 94.12 82 LYS A O 1
ATOM 662 N N . GLN A 1 83 ? -11.581 6.121 23.945 1.00 94.69 83 GLN A N 1
ATOM 663 C CA . GLN A 1 83 ? -10.248 6.122 24.547 1.00 94.69 83 GLN A CA 1
ATOM 664 C C . GLN A 1 83 ? -9.757 4.740 25.020 1.00 94.69 83 GLN A C 1
ATOM 666 O O . GLN A 1 83 ? -8.700 4.317 24.549 1.00 94.69 83 GLN A O 1
ATOM 671 N N . PRO A 1 84 ? -10.507 3.953 25.822 1.00 95.88 84 PRO A N 1
ATOM 672 C CA . PRO A 1 84 ? -10.032 2.631 26.247 1.00 95.88 84 PRO A CA 1
ATOM 673 C C . PRO A 1 84 ? -9.802 1.662 25.075 1.00 95.88 84 PRO A C 1
ATOM 675 O O . PRO A 1 84 ? -8.948 0.780 25.143 1.00 95.88 84 PRO A O 1
ATOM 678 N N . TYR A 1 85 ? -10.539 1.811 23.970 1.00 95.44 85 TYR A N 1
ATOM 679 C CA . TYR A 1 85 ? -10.344 0.997 22.767 1.00 95.44 85 TYR A CA 1
ATOM 680 C C . TYR A 1 85 ? -9.184 1.500 21.908 1.00 95.44 85 TYR A C 1
ATOM 682 O O . TYR A 1 85 ? -8.582 0.710 21.180 1.00 95.44 85 TYR A O 1
ATOM 690 N N . VAL A 1 86 ? -8.885 2.801 21.966 1.00 94.69 86 VAL A N 1
ATOM 691 C CA . VAL A 1 86 ? -7.697 3.391 21.341 1.00 94.69 86 VAL A CA 1
ATOM 692 C C . VAL A 1 86 ? -6.445 2.850 22.017 1.00 94.69 86 VAL A C 1
ATOM 694 O O . VAL A 1 86 ? -5.611 2.263 21.334 1.00 94.69 86 VAL A O 1
ATOM 697 N N . GLU A 1 87 ? -6.381 2.927 23.342 1.00 95.50 87 GLU A N 1
ATOM 698 C CA . GLU A 1 87 ? -5.258 2.420 24.139 1.00 95.50 87 GLU A CA 1
ATOM 699 C C . GLU A 1 87 ? -5.046 0.912 23.939 1.00 95.50 87 GLU A C 1
ATOM 7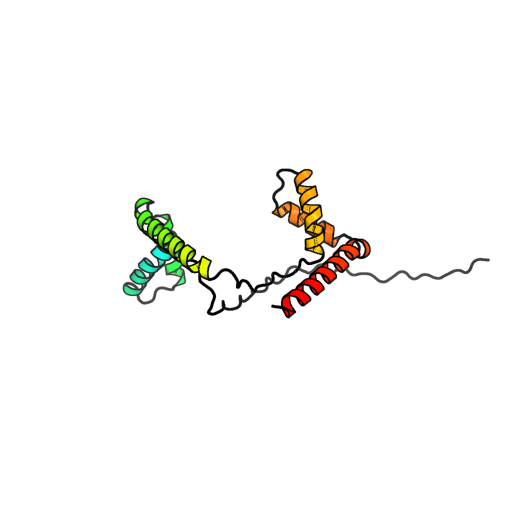01 O O . GLU A 1 87 ? -3.928 0.452 23.702 1.00 95.50 87 GLU A O 1
ATOM 706 N N . GLU A 1 88 ? -6.125 0.123 23.939 1.00 94.00 88 GLU A N 1
ATOM 707 C CA . GLU A 1 88 ? -6.045 -1.315 23.668 1.00 94.00 88 GLU A CA 1
ATOM 708 C C . GLU A 1 88 ? -5.547 -1.608 22.239 1.00 94.00 88 GLU A C 1
ATOM 710 O O . GLU A 1 88 ? -4.739 -2.516 22.033 1.00 94.00 88 GLU A O 1
ATOM 715 N N . ALA A 1 89 ? -5.975 -0.830 21.237 1.00 95.31 89 ALA A N 1
ATOM 716 C CA . ALA A 1 89 ? -5.482 -0.981 19.868 1.00 95.31 89 ALA A CA 1
ATOM 717 C C . ALA A 1 89 ? -4.001 -0.620 19.741 1.00 95.31 89 ALA A C 1
ATOM 719 O O . ALA A 1 89 ? -3.273 -1.284 19.001 1.00 95.31 89 ALA A O 1
ATOM 720 N N . GLU A 1 90 ? -3.550 0.413 20.451 1.00 95.25 90 GLU A N 1
ATOM 721 C CA . GLU A 1 90 ? -2.140 0.787 20.512 1.00 95.25 90 GLU A CA 1
ATOM 722 C C . GLU A 1 90 ? -1.308 -0.308 21.173 1.00 95.25 90 GLU A C 1
ATOM 724 O O . GLU A 1 90 ? -0.279 -0.697 20.620 1.00 95.25 90 GLU A O 1
ATOM 729 N N . ARG A 1 91 ? -1.793 -0.900 22.270 1.00 94.50 91 ARG A N 1
ATOM 730 C CA . ARG A 1 91 ? -1.141 -2.050 22.908 1.00 94.50 91 ARG A CA 1
ATOM 731 C C . ARG A 1 91 ? -1.008 -3.229 21.947 1.00 94.50 91 ARG A C 1
ATOM 733 O O . ARG A 1 91 ? 0.089 -3.750 21.752 1.00 94.50 91 ARG A O 1
ATOM 740 N N . LEU A 1 92 ? -2.102 -3.616 21.285 1.00 92.94 92 LEU A N 1
ATOM 741 C CA . LEU A 1 92 ? -2.087 -4.694 20.291 1.00 92.94 92 LEU A CA 1
ATOM 742 C C . LEU A 1 92 ? -1.158 -4.377 19.114 1.00 92.94 92 LEU A C 1
ATOM 744 O O . LEU A 1 92 ? -0.519 -5.280 18.569 1.00 92.94 92 LEU A O 1
ATOM 748 N N . LYS A 1 93 ? -1.068 -3.104 18.714 1.00 91.81 93 LYS A N 1
ATOM 749 C CA . LYS A 1 93 ? -0.129 -2.645 17.692 1.00 91.81 93 LYS A CA 1
ATOM 750 C C . LYS A 1 93 ? 1.316 -2.804 18.156 1.00 91.81 93 LYS A C 1
ATOM 752 O O . LYS A 1 93 ? 2.099 -3.368 17.400 1.00 91.81 93 LYS A O 1
ATOM 757 N N . MET A 1 94 ? 1.650 -2.395 19.377 1.00 89.88 94 MET A N 1
ATOM 758 C CA . MET A 1 94 ? 2.996 -2.546 19.941 1.00 89.88 94 MET A CA 1
ATOM 759 C C . MET A 1 94 ? 3.406 -4.016 20.077 1.00 89.88 94 MET A C 1
ATOM 761 O O . MET A 1 94 ? 4.517 -4.382 19.697 1.00 89.88 94 MET A O 1
ATOM 765 N N . ASP A 1 95 ? 2.512 -4.883 20.555 1.00 88.38 95 ASP A N 1
ATOM 766 C CA . ASP A 1 95 ? 2.787 -6.320 20.669 1.00 88.38 95 ASP A CA 1
ATOM 767 C C . ASP A 1 95 ? 2.967 -6.973 19.295 1.00 88.38 95 ASP A C 1
ATOM 769 O O . ASP A 1 95 ? 3.877 -7.783 19.088 1.00 88.38 95 ASP A O 1
ATOM 773 N N . HIS A 1 96 ? 2.133 -6.590 18.323 1.00 88.38 96 HIS A N 1
ATOM 774 C CA . HIS A 1 96 ? 2.294 -7.039 16.947 1.00 88.38 96 HIS A CA 1
ATOM 775 C C . HIS A 1 96 ? 3.592 -6.522 16.334 1.00 88.38 96 HIS A C 1
ATOM 777 O O . HIS A 1 96 ? 4.273 -7.282 15.656 1.00 88.38 96 HIS A O 1
ATOM 783 N N . GLU A 1 97 ? 3.973 -5.267 16.563 1.00 85.38 97 GLU A N 1
ATOM 784 C CA . GLU A 1 97 ? 5.258 -4.731 16.121 1.00 85.38 97 GLU A CA 1
ATOM 785 C C . GLU A 1 97 ? 6.395 -5.550 16.733 1.00 85.38 97 GLU A C 1
ATOM 787 O O . GLU A 1 97 ? 7.177 -6.128 15.981 1.00 85.38 97 GLU A O 1
ATOM 792 N N . ARG A 1 98 ? 6.418 -5.752 18.053 1.00 83.00 98 ARG A N 1
ATOM 793 C CA . ARG A 1 98 ? 7.437 -6.568 18.735 1.00 83.00 98 ARG A CA 1
ATOM 794 C C . ARG A 1 98 ? 7.570 -7.970 18.128 1.00 83.00 98 ARG A C 1
ATOM 796 O O . ARG A 1 98 ? 8.680 -8.423 17.866 1.00 83.00 98 ARG A O 1
ATOM 803 N N . ASN A 1 99 ? 6.451 -8.638 17.852 1.00 77.81 99 ASN A N 1
ATOM 804 C CA . ASN A 1 99 ? 6.446 -10.007 17.332 1.00 77.81 99 ASN A CA 1
ATOM 805 C C . ASN A 1 99 ? 6.626 -10.099 15.796 1.00 77.81 99 ASN A C 1
ATOM 807 O O . ASN A 1 99 ? 7.119 -11.097 15.275 1.00 77.81 99 ASN A O 1
ATOM 811 N N . SER A 1 100 ? 6.252 -9.062 15.041 1.00 71.44 100 SER A N 1
ATOM 812 C CA . SER A 1 100 ? 6.355 -9.023 13.569 1.00 71.44 100 SER A CA 1
ATOM 813 C C . SER A 1 100 ? 7.779 -8.778 13.073 1.00 71.44 100 SER A C 1
ATOM 815 O O . SER A 1 100 ? 8.133 -9.263 11.997 1.00 71.44 100 SER A O 1
ATOM 817 N N . HIS A 1 101 ? 8.623 -8.098 13.859 1.00 59.94 101 HIS A N 1
ATOM 818 C CA . HIS A 1 101 ? 10.048 -7.935 13.543 1.00 59.94 101 HIS A CA 1
ATOM 819 C C . HIS A 1 101 ? 10.804 -9.273 13.547 1.00 59.94 101 HIS A C 1
ATOM 821 O O . HIS A 1 101 ? 11.771 -9.419 12.804 1.00 59.94 101 HIS A O 1
ATOM 827 N N . VAL A 1 102 ? 10.331 -10.268 14.304 1.00 56.53 102 VAL A N 1
ATOM 828 C CA . VAL A 1 102 ? 10.895 -11.631 14.318 1.00 56.53 102 VAL A CA 1
ATOM 829 C C . VAL A 1 102 ? 10.566 -12.390 13.024 1.00 56.53 102 VAL A C 1
ATOM 831 O O . VAL A 1 102 ? 11.297 -13.291 12.629 1.00 56.53 102 VAL A O 1
ATOM 834 N N . ARG A 1 103 ? 9.497 -11.996 12.317 1.00 58.94 103 ARG A N 1
ATOM 835 C CA . ARG A 1 103 ? 9.036 -12.612 11.060 1.00 58.94 103 ARG A CA 1
ATOM 836 C C . ARG A 1 103 ? 9.088 -11.650 9.877 1.00 58.94 103 ARG A C 1
ATOM 838 O O . ARG A 1 103 ? 8.223 -11.682 8.996 1.00 58.94 103 ARG A O 1
ATOM 845 N N . ARG A 1 104 ? 10.103 -10.774 9.822 1.00 59.75 104 ARG A N 1
ATOM 846 C CA . ARG A 1 104 ? 10.449 -10.135 8.540 1.00 59.75 104 ARG A CA 1
ATOM 847 C C . ARG A 1 104 ? 10.642 -11.264 7.526 1.00 59.75 104 ARG A C 1
ATOM 849 O O . ARG A 1 104 ? 11.170 -12.309 7.895 1.00 59.75 104 ARG A O 1
ATOM 856 N N . LYS A 1 105 ? 10.146 -11.069 6.292 1.00 60.88 105 LYS A N 1
ATOM 857 C CA . LYS A 1 105 ? 10.308 -12.026 5.176 1.00 60.88 105 LYS A CA 1
ATOM 858 C C . LYS A 1 105 ? 11.691 -12.657 5.289 1.00 60.88 105 LYS A C 1
ATOM 860 O O . LYS A 1 105 ? 12.630 -11.876 5.449 1.00 60.88 105 LYS A O 1
ATOM 865 N N . SER A 1 106 ? 11.756 -13.993 5.265 1.00 61.88 106 SER A N 1
ATOM 866 C CA . SER A 1 106 ? 12.976 -14.767 5.514 1.00 61.88 106 SER A CA 1
ATOM 867 C C . SER A 1 106 ? 14.191 -14.050 4.927 1.00 61.88 106 SER A C 1
ATOM 869 O O . SER A 1 106 ? 14.065 -13.538 3.810 1.00 61.88 106 SER A O 1
ATOM 871 N N . PRO A 1 107 ? 15.334 -13.982 5.630 1.00 64.44 107 PRO A N 1
ATOM 872 C CA . PRO A 1 107 ? 16.564 -13.419 5.069 1.00 64.44 107 PRO A CA 1
ATOM 873 C C . PRO A 1 107 ? 16.869 -13.961 3.660 1.00 64.44 107 PRO A C 1
ATOM 875 O O . PRO A 1 107 ? 17.339 -13.215 2.807 1.00 64.44 107 PRO A O 1
ATOM 878 N N . ASP A 1 108 ? 16.455 -15.203 3.395 1.00 70.69 108 ASP A N 1
ATOM 879 C CA . ASP A 1 108 ? 16.603 -15.925 2.124 1.00 70.69 108 ASP A CA 1
ATOM 880 C C . ASP A 1 108 ? 15.579 -15.519 1.038 1.00 70.69 108 ASP A C 1
ATOM 882 O O . ASP A 1 108 ? 15.594 -16.011 -0.090 1.00 70.69 108 ASP A O 1
ATOM 886 N N . HIS A 1 109 ? 14.641 -14.611 1.333 1.00 79.50 109 HIS A N 1
ATOM 887 C CA . HIS A 1 109 ? 13.652 -14.158 0.358 1.00 79.50 109 HIS A CA 1
ATOM 888 C C . HIS A 1 109 ? 14.261 -13.173 -0.647 1.00 79.50 109 HIS A C 1
ATOM 890 O O . HIS A 1 109 ? 14.252 -11.951 -0.457 1.00 79.50 109 HIS A O 1
ATOM 896 N N . VAL A 1 110 ? 14.676 -13.703 -1.795 1.00 81.38 110 VAL A N 1
ATOM 897 C CA . VAL A 1 110 ? 15.143 -12.900 -2.928 1.00 81.38 110 VAL A CA 1
ATOM 898 C C . VAL A 1 110 ? 13.960 -12.201 -3.622 1.00 81.38 110 VAL A C 1
ATOM 900 O O . VAL A 1 110 ? 13.087 -12.841 -4.220 1.00 81.38 110 VAL A O 1
ATOM 903 N N . LYS A 1 111 ? 13.919 -10.861 -3.572 1.00 86.12 111 LYS A N 1
ATOM 904 C CA . LYS A 1 111 ? 12.878 -10.042 -4.230 1.00 86.12 111 LYS A CA 1
ATOM 905 C C . LYS A 1 111 ? 12.882 -10.258 -5.741 1.00 86.12 111 LYS A C 1
ATOM 907 O O . LYS A 1 111 ? 13.941 -10.326 -6.346 1.00 86.12 111 LYS A O 1
ATOM 912 N N . ARG A 1 112 ? 11.691 -10.279 -6.349 1.00 89.56 112 ARG A N 1
ATOM 913 C CA . ARG A 1 112 ? 11.538 -10.400 -7.806 1.00 89.56 112 ARG A CA 1
ATOM 914 C C . ARG A 1 112 ? 12.284 -9.274 -8.542 1.00 89.56 112 ARG A C 1
ATOM 916 O O . ARG A 1 112 ? 12.242 -8.134 -8.068 1.00 89.56 112 ARG A O 1
ATOM 923 N N . PRO A 1 113 ? 12.890 -9.575 -9.699 1.00 93.06 113 PRO A N 1
ATOM 924 C CA . PRO A 1 113 ? 13.570 -8.585 -10.518 1.00 93.06 113 PRO A CA 1
ATOM 925 C C . PRO A 1 113 ? 12.556 -7.623 -11.149 1.00 93.06 113 PRO A C 1
ATOM 927 O O . PRO A 1 113 ? 11.357 -7.912 -11.238 1.00 93.06 113 PRO A O 1
ATOM 930 N N . MET A 1 114 ? 13.035 -6.450 -11.559 1.00 94.62 114 MET A N 1
ATOM 931 C CA . MET A 1 114 ? 12.204 -5.465 -12.253 1.00 94.62 114 MET A CA 1
ATOM 932 C C . MET A 1 114 ? 11.889 -5.945 -13.673 1.00 94.62 114 MET A C 1
ATOM 934 O O . MET A 1 114 ? 12.741 -6.519 -14.340 1.00 94.62 114 MET A O 1
ATOM 938 N N . ASN A 1 115 ? 10.662 -5.696 -14.129 1.00 96.50 115 ASN A N 1
ATOM 939 C CA . ASN A 1 115 ? 10.253 -5.962 -15.510 1.00 96.50 115 ASN A CA 1
ATOM 940 C C . ASN A 1 115 ? 10.653 -4.788 -16.442 1.00 96.50 115 ASN A C 1
ATOM 942 O O . ASN A 1 115 ? 11.008 -3.723 -15.923 1.00 96.50 115 ASN A O 1
ATOM 946 N N . PRO A 1 116 ? 10.536 -4.929 -17.780 1.00 95.81 116 PRO A N 1
ATOM 947 C CA . PRO A 1 116 ? 10.977 -3.902 -18.735 1.00 95.81 116 PRO A CA 1
ATOM 948 C C . PRO A 1 116 ? 10.364 -2.521 -18.466 1.00 95.81 116 PRO A C 1
ATOM 950 O O . PRO A 1 116 ? 11.067 -1.517 -18.353 1.00 95.81 116 PRO A O 1
ATOM 953 N N . PHE A 1 117 ? 9.049 -2.486 -18.234 1.00 95.19 117 PHE A N 1
ATOM 954 C CA . PHE A 1 117 ? 8.316 -1.261 -17.913 1.00 95.19 117 PHE A CA 1
ATOM 955 C C . PHE A 1 117 ? 8.824 -0.583 -16.634 1.00 95.19 117 PHE A C 1
ATOM 957 O O . PHE A 1 117 ? 8.952 0.638 -16.583 1.00 95.19 117 PHE A O 1
ATOM 964 N N . MET A 1 118 ? 9.119 -1.356 -15.587 1.00 95.75 118 MET A N 1
ATOM 965 C CA . MET A 1 118 ? 9.605 -0.829 -14.311 1.00 95.75 118 MET A CA 1
ATOM 966 C C . MET A 1 118 ? 11.035 -0.290 -14.417 1.00 95.75 118 MET A C 1
ATOM 968 O O . MET A 1 118 ? 11.354 0.684 -13.733 1.00 95.75 118 MET A O 1
ATOM 972 N N . ILE A 1 119 ? 11.874 -0.880 -15.274 1.00 95.00 119 ILE A N 1
ATOM 973 C CA . ILE A 1 119 ? 13.232 -0.391 -15.561 1.00 95.00 119 ILE A CA 1
ATOM 974 C C . ILE A 1 119 ? 13.149 0.968 -16.260 1.00 95.00 119 ILE A C 1
ATOM 976 O O . ILE A 1 119 ? 13.749 1.933 -15.788 1.00 95.00 119 ILE A O 1
ATOM 980 N N . TRP A 1 120 ? 12.331 1.073 -17.309 1.00 94.94 120 TRP A N 1
ATOM 981 C CA . TRP A 1 120 ? 12.093 2.335 -18.013 1.00 94.94 120 TRP A CA 1
ATOM 982 C C . TRP A 1 120 ? 11.444 3.401 -17.112 1.00 94.94 120 TRP A C 1
ATOM 984 O O . TRP A 1 120 ? 11.896 4.546 -17.052 1.00 94.94 120 TRP A O 1
ATOM 994 N N . CYS A 1 121 ? 10.440 3.028 -16.310 1.00 94.50 121 CYS A N 1
ATOM 995 C CA . CYS A 1 121 ? 9.794 3.950 -15.372 1.00 94.50 121 CYS A CA 1
ATOM 996 C C . CYS A 1 121 ? 10.762 4.524 -14.337 1.00 94.50 121 CYS A C 1
ATOM 998 O O . CYS A 1 121 ? 10.535 5.630 -13.847 1.00 94.50 121 CYS A O 1
ATOM 1000 N N . ARG A 1 122 ? 11.809 3.785 -13.950 1.00 92.38 122 ARG A N 1
ATOM 1001 C CA . ARG A 1 122 ? 12.752 4.229 -12.917 1.00 92.38 122 ARG A CA 1
ATOM 1002 C C . ARG A 1 122 ? 13.492 5.498 -13.335 1.00 92.38 122 ARG A C 1
ATOM 1004 O O . ARG A 1 122 ? 13.636 6.393 -12.504 1.00 92.38 122 ARG A O 1
ATOM 1011 N N . SER A 1 123 ? 13.928 5.590 -14.591 1.00 88.75 123 SER A N 1
ATOM 1012 C CA . SER A 1 123 ? 14.591 6.787 -15.121 1.00 88.75 123 SER A CA 1
ATOM 1013 C C . SER A 1 123 ? 13.578 7.898 -15.402 1.00 88.75 123 SER A C 1
ATOM 1015 O O . SER A 1 123 ? 13.729 9.011 -14.891 1.00 88.75 123 SER A O 1
ATOM 1017 N N . LYS A 1 124 ? 12.489 7.589 -16.118 1.00 91.25 124 LYS A N 1
ATOM 1018 C CA . LYS A 1 124 ? 11.505 8.600 -16.530 1.00 91.25 124 LYS A CA 1
ATOM 1019 C C . LYS A 1 124 ? 10.703 9.204 -15.385 1.00 91.25 124 LYS A C 1
ATOM 1021 O O . LYS A 1 124 ? 10.449 10.404 -15.399 1.00 91.25 124 LYS A O 1
ATOM 1026 N N . ARG A 1 125 ? 10.385 8.445 -14.331 1.00 91.19 125 ARG A N 1
ATOM 1027 C CA . ARG A 1 125 ? 9.747 9.014 -13.130 1.00 91.19 125 ARG A CA 1
ATOM 1028 C C . ARG A 1 125 ? 10.618 10.098 -12.488 1.00 91.19 125 ARG A C 1
ATOM 1030 O O . ARG A 1 125 ? 10.079 11.100 -12.029 1.00 91.19 125 ARG A O 1
ATOM 1037 N N . GLY A 1 126 ? 11.938 9.901 -12.442 1.00 88.75 126 GLY A N 1
ATOM 1038 C CA . GLY A 1 126 ? 12.870 10.880 -11.878 1.00 88.75 126 GLY A CA 1
ATOM 1039 C C . GLY A 1 126 ? 12.928 12.171 -12.693 1.00 88.75 126 GLY A C 1
ATOM 1040 O O . GLY A 1 126 ? 12.947 13.255 -12.120 1.00 88.75 126 GLY A O 1
ATOM 1041 N N . GLU A 1 127 ? 12.901 12.060 -14.019 1.00 89.62 127 GLU A N 1
ATOM 1042 C CA . GLU A 1 127 ? 12.819 13.204 -14.933 1.00 89.62 127 GLU A CA 1
ATOM 1043 C C . GLU A 1 127 ? 11.502 13.970 -14.759 1.00 89.62 127 GLU A C 1
ATOM 1045 O O . GLU A 1 127 ? 11.519 15.175 -14.524 1.00 89.62 127 GLU A O 1
ATOM 1050 N N . MET A 1 128 ? 10.370 13.262 -14.744 1.00 88.75 128 MET A N 1
ATOM 1051 C CA . MET A 1 128 ? 9.049 13.874 -14.584 1.00 88.75 128 MET A CA 1
ATOM 1052 C C . MET A 1 128 ? 8.886 14.603 -13.246 1.00 88.75 128 MET A C 1
ATOM 1054 O O . MET A 1 128 ? 8.308 15.686 -13.209 1.00 88.75 128 MET A O 1
ATOM 1058 N N . LEU A 1 129 ? 9.427 14.047 -12.156 1.00 88.69 129 LEU A N 1
ATOM 1059 C CA . LEU A 1 129 ? 9.427 14.702 -10.843 1.00 88.69 129 LEU A CA 1
ATOM 1060 C C . LEU A 1 129 ? 10.257 15.993 -10.827 1.00 88.69 129 LEU A C 1
ATOM 1062 O O . LEU A 1 129 ? 9.910 16.914 -10.093 1.00 88.69 129 LEU A O 1
ATOM 1066 N N . LYS A 1 130 ? 11.331 16.072 -11.626 1.00 88.56 130 LYS A N 1
ATOM 1067 C CA . LYS A 1 130 ? 12.147 17.290 -11.761 1.00 88.56 130 LYS A CA 1
ATOM 1068 C C . LYS A 1 130 ? 11.441 18.357 -12.590 1.00 88.56 130 LYS A C 1
ATOM 1070 O O . LYS A 1 130 ? 11.488 19.525 -12.229 1.00 88.56 130 LYS A O 1
ATOM 1075 N N . THR A 1 131 ? 10.794 17.965 -13.687 1.00 87.69 131 THR A N 1
ATOM 1076 C CA . THR A 1 131 ? 10.092 18.901 -14.579 1.00 87.69 131 THR A CA 1
ATOM 1077 C C . THR A 1 131 ? 8.752 19.367 -14.018 1.00 87.69 131 THR A C 1
ATOM 1079 O O . THR A 1 131 ? 8.303 20.463 -14.327 1.00 87.69 131 THR A O 1
ATOM 1082 N N . GLN A 1 132 ? 8.093 18.530 -13.212 1.00 84.62 132 GLN A N 1
ATOM 1083 C CA . GLN A 1 132 ? 6.761 18.785 -12.660 1.00 84.62 132 GLN A CA 1
ATOM 1084 C C . GLN A 1 132 ? 6.757 18.547 -11.139 1.00 84.62 132 GLN A C 1
ATOM 1086 O O . GLN A 1 132 ? 6.107 17.611 -10.651 1.00 84.62 132 GLN A O 1
ATOM 1091 N N . PRO A 1 133 ? 7.491 19.373 -10.365 1.00 83.94 133 PRO A N 1
ATOM 1092 C CA . PRO A 1 133 ? 7.497 19.271 -8.913 1.00 83.94 133 PRO A CA 1
ATOM 1093 C C . PRO A 1 133 ? 6.098 19.617 -8.381 1.00 83.94 133 PRO A C 1
ATOM 1095 O O . PRO A 1 133 ? 5.626 20.740 -8.522 1.00 83.94 133 PRO A O 1
ATOM 1098 N N . GLY A 1 134 ? 5.403 18.633 -7.803 1.00 84.44 134 GLY A N 1
ATOM 1099 C CA . GLY A 1 134 ? 4.047 18.794 -7.254 1.00 84.44 134 GLY A CA 1
ATOM 1100 C C . GLY A 1 134 ? 2.965 17.961 -7.943 1.00 84.44 134 GLY A C 1
ATOM 1101 O O . GLY A 1 134 ? 1.857 17.839 -7.416 1.00 84.44 134 GLY A O 1
ATOM 1102 N N . MET A 1 135 ? 3.270 17.314 -9.074 1.00 86.94 135 MET A N 1
ATOM 1103 C CA . MET A 1 135 ? 2.348 16.344 -9.663 1.00 86.94 135 MET A CA 1
ATOM 1104 C C . MET A 1 135 ? 2.171 15.127 -8.740 1.00 86.94 135 MET A C 1
ATOM 1106 O O . MET A 1 135 ? 3.132 14.585 -8.188 1.00 86.94 135 MET A O 1
ATOM 1110 N N . LYS A 1 136 ? 0.926 14.652 -8.599 1.00 89.62 136 LYS A N 1
ATOM 1111 C CA . LYS A 1 136 ? 0.629 13.448 -7.815 1.00 89.62 136 LYS A CA 1
ATOM 1112 C C . LYS A 1 136 ? 1.330 12.223 -8.427 1.00 89.62 136 LYS A C 1
ATOM 1114 O O . LYS A 1 136 ? 1.217 12.005 -9.635 1.00 89.62 136 LYS A O 1
ATOM 1119 N N . PRO A 1 137 ? 1.964 11.348 -7.623 1.00 88.56 137 PRO A N 1
ATOM 1120 C CA . PRO A 1 137 ? 2.618 10.138 -8.132 1.00 88.56 137 PRO A CA 1
ATOM 1121 C C . PRO A 1 137 ? 1.700 9.200 -8.936 1.00 88.56 137 PRO A C 1
ATOM 1123 O O . PRO A 1 137 ? 2.176 8.466 -9.807 1.00 88.56 137 PRO A O 1
ATOM 1126 N N . SER A 1 138 ? 0.391 9.217 -8.658 1.00 91.81 138 SER A N 1
ATOM 1127 C CA . SER A 1 138 ? -0.635 8.505 -9.431 1.00 91.81 138 SER A CA 1
ATOM 1128 C C . SER A 1 138 ? -0.682 8.965 -10.884 1.00 91.81 138 SER A C 1
ATOM 1130 O O . SER A 1 138 ? -0.700 8.135 -11.788 1.00 91.81 138 SER A O 1
ATOM 1132 N N . GLU A 1 139 ? -0.634 10.275 -11.100 1.00 91.69 139 GLU A N 1
ATOM 1133 C CA . GLU A 1 139 ? -0.755 10.896 -12.419 1.00 91.69 139 GLU A CA 1
ATOM 1134 C C . GLU A 1 139 ? 0.523 10.708 -13.232 1.00 91.69 139 GLU A C 1
ATOM 1136 O O . GLU A 1 139 ? 0.449 10.318 -14.395 1.00 91.69 139 GLU A O 1
ATOM 1141 N N . ILE A 1 140 ? 1.688 10.810 -12.584 1.00 91.12 140 ILE A N 1
ATOM 1142 C CA . ILE A 1 140 ? 2.974 10.427 -13.188 1.00 91.12 140 ILE A CA 1
ATOM 1143 C C . ILE A 1 140 ? 2.924 8.969 -13.658 1.00 91.12 140 ILE A C 1
ATOM 1145 O O . ILE A 1 140 ? 3.340 8.642 -14.763 1.00 91.12 140 ILE A O 1
ATOM 1149 N N . SER A 1 141 ? 2.381 8.070 -12.833 1.00 92.69 141 SER A N 1
ATOM 1150 C CA . SER A 1 141 ? 2.309 6.647 -13.181 1.00 92.69 141 SER A CA 1
ATOM 1151 C C . SER A 1 141 ? 1.360 6.372 -14.352 1.00 92.69 141 SER A C 1
ATOM 1153 O O . SER A 1 141 ? 1.643 5.477 -15.147 1.00 92.69 141 SER A O 1
ATOM 1155 N N . LYS A 1 142 ? 0.267 7.137 -14.489 1.00 94.56 142 LYS A N 1
ATOM 1156 C CA . LYS A 1 142 ? -0.632 7.044 -15.652 1.00 94.56 142 LYS A CA 1
ATOM 1157 C C . LYS A 1 142 ? 0.069 7.470 -16.938 1.00 94.56 142 LYS A C 1
ATOM 1159 O O . LYS A 1 142 ? 0.080 6.694 -17.888 1.00 94.56 142 LYS A O 1
ATOM 1164 N N . GLN A 1 143 ? 0.714 8.636 -16.929 1.00 93.62 143 GLN A N 1
ATOM 1165 C CA . GLN A 1 143 ? 1.445 9.155 -18.089 1.00 93.62 143 GLN A CA 1
ATOM 1166 C C . GLN A 1 143 ? 2.583 8.219 -18.512 1.00 93.62 143 GLN A C 1
ATOM 1168 O O . GLN A 1 143 ? 2.750 7.944 -19.695 1.00 93.62 143 GLN A O 1
ATOM 1173 N N . LEU A 1 144 ? 3.322 7.648 -17.555 1.00 94.75 144 LEU A N 1
ATOM 1174 C CA . LEU A 1 144 ? 4.333 6.629 -17.849 1.00 94.75 144 LEU A CA 1
ATOM 1175 C C . LEU A 1 144 ? 3.707 5.377 -18.485 1.00 94.75 144 LEU A C 1
ATOM 1177 O O . LEU A 1 144 ? 4.221 4.859 -19.470 1.00 94.75 144 LEU A O 1
ATOM 1181 N N . GLY A 1 145 ? 2.580 4.892 -17.960 1.00 95.25 145 GLY A N 1
ATOM 1182 C CA . GLY A 1 145 ? 1.878 3.742 -18.538 1.00 95.25 145 GLY A CA 1
ATOM 1183 C C . GLY A 1 145 ? 1.395 3.980 -19.974 1.00 95.25 145 GLY A C 1
ATOM 1184 O O . GLY A 1 145 ? 1.425 3.067 -20.796 1.00 95.25 145 GLY A O 1
ATOM 1185 N N . GLU A 1 146 ? 0.958 5.196 -20.291 1.00 95.12 146 GLU A N 1
ATOM 1186 C CA . GLU A 1 146 ? 0.615 5.613 -21.656 1.00 95.12 146 GLU A CA 1
ATOM 1187 C C . GLU A 1 146 ? 1.851 5.709 -22.550 1.00 95.12 146 GLU A C 1
ATOM 1189 O O . GLU A 1 146 ? 1.867 5.092 -23.612 1.00 95.12 146 GLU A O 1
ATOM 1194 N N . GLY A 1 147 ? 2.909 6.375 -22.082 1.00 93.69 147 GLY A N 1
ATOM 1195 C CA . GLY A 1 147 ? 4.173 6.489 -22.807 1.00 93.69 147 GLY A CA 1
ATOM 1196 C C . GLY A 1 147 ? 4.746 5.124 -23.179 1.00 93.69 147 GLY A C 1
ATOM 1197 O O . GLY A 1 147 ? 5.040 4.880 -24.342 1.00 93.69 147 GLY A O 1
ATOM 1198 N N . TRP A 1 148 ? 4.796 4.187 -22.231 1.00 94.44 148 TRP A N 1
ATOM 1199 C CA . TRP A 1 148 ? 5.275 2.832 -22.502 1.00 94.44 148 TRP A CA 1
ATOM 1200 C C . TRP A 1 148 ? 4.419 2.077 -23.522 1.00 94.44 148 TRP A C 1
ATOM 1202 O O . TRP A 1 148 ? 4.953 1.337 -24.341 1.00 94.44 148 TRP A O 1
ATOM 1212 N N . ARG A 1 149 ? 3.088 2.227 -23.489 1.00 94.56 149 ARG A N 1
ATOM 1213 C CA . ARG A 1 149 ? 2.211 1.559 -24.466 1.00 94.56 149 ARG A CA 1
ATOM 1214 C C . ARG A 1 149 ? 2.461 2.060 -25.886 1.00 94.56 149 ARG A C 1
ATOM 1216 O O . ARG A 1 149 ? 2.459 1.239 -26.796 1.00 94.56 149 ARG A O 1
ATOM 1223 N N . ASN A 1 150 ? 2.727 3.354 -26.032 1.00 94.69 150 ASN A N 1
ATOM 1224 C CA . ASN A 1 150 ? 2.924 4.008 -27.323 1.00 94.69 150 ASN A CA 1
ATOM 1225 C C . ASN A 1 150 ? 4.358 3.902 -27.867 1.00 94.69 150 ASN A C 1
ATOM 1227 O O . ASN A 1 150 ? 4.576 4.238 -29.025 1.00 94.69 150 ASN A O 1
ATOM 1231 N N . MET A 1 151 ? 5.325 3.444 -27.066 1.00 93.38 151 MET A N 1
ATOM 1232 C CA . MET A 1 151 ? 6.688 3.177 -27.540 1.00 93.38 151 MET A CA 1
ATOM 1233 C C . MET A 1 151 ? 6.719 2.010 -28.533 1.00 93.38 151 MET A C 1
ATOM 1235 O O . MET A 1 151 ? 5.983 1.028 -28.370 1.00 93.38 151 MET A O 1
ATOM 1239 N N . SER A 1 152 ? 7.613 2.087 -29.516 1.00 95.31 152 SER A N 1
ATOM 1240 C CA . SER A 1 152 ? 7.861 0.993 -30.454 1.00 95.31 152 SER A CA 1
ATOM 1241 C C . SER A 1 152 ? 8.595 -0.170 -29.779 1.00 95.31 152 SER A C 1
ATOM 1243 O O . SER A 1 152 ? 9.163 -0.037 -28.690 1.00 95.31 152 SER A O 1
ATOM 1245 N N . ASP A 1 153 ? 8.590 -1.337 -30.420 1.00 91.94 153 ASP A N 1
ATOM 1246 C CA . ASP A 1 153 ? 9.299 -2.503 -29.889 1.00 91.94 153 ASP A CA 1
ATOM 1247 C C . ASP A 1 153 ? 10.819 -2.294 -29.880 1.00 91.94 153 ASP A C 1
ATOM 1249 O O . ASP A 1 153 ? 11.480 -2.718 -28.932 1.00 91.94 153 ASP A O 1
ATOM 1253 N N . ASP A 1 154 ? 11.365 -1.549 -30.845 1.00 93.88 154 ASP A N 1
ATOM 1254 C CA . ASP A 1 154 ? 12.786 -1.185 -30.877 1.00 93.88 154 ASP A CA 1
ATOM 1255 C C . ASP A 1 154 ? 13.171 -0.259 -29.715 1.00 93.88 154 ASP A C 1
ATOM 1257 O O . ASP A 1 154 ? 14.222 -0.432 -29.099 1.00 93.88 154 ASP A O 1
ATOM 1261 N N . GLU A 1 155 ? 12.297 0.683 -29.346 1.00 92.94 155 GLU A N 1
ATOM 1262 C CA . GLU A 1 155 ? 12.511 1.555 -28.185 1.00 92.94 155 GLU A CA 1
ATOM 1263 C C . GLU A 1 155 ? 12.396 0.792 -26.859 1.00 92.94 155 GLU A C 1
ATOM 1265 O O . GLU A 1 155 ? 13.055 1.134 -25.873 1.00 92.94 155 GLU A O 1
ATOM 1270 N N . LYS A 1 156 ? 11.557 -0.250 -26.813 1.00 94.31 156 LYS A N 1
ATOM 1271 C CA . LYS A 1 156 ? 11.392 -1.117 -25.637 1.00 94.31 156 LYS A CA 1
ATOM 1272 C C . LYS A 1 156 ? 12.525 -2.127 -25.495 1.00 94.31 156 LYS A C 1
ATOM 1274 O O . LYS A 1 156 ? 12.845 -2.499 -24.365 1.00 94.31 156 LYS A O 1
ATOM 1279 N N . ARG A 1 157 ? 13.129 -2.554 -26.606 1.00 94.75 157 ARG A N 1
ATOM 1280 C CA . ARG A 1 157 ? 14.151 -3.605 -26.685 1.00 94.75 157 ARG A CA 1
ATOM 1281 C C . ARG A 1 157 ? 15.272 -3.499 -25.645 1.00 94.75 157 ARG A C 1
ATOM 1283 O O . ARG A 1 157 ? 15.431 -4.462 -24.902 1.00 94.75 157 ARG A O 1
ATOM 1290 N N . PRO A 1 158 ? 15.963 -2.357 -25.453 1.00 95.69 158 PRO A N 1
ATOM 1291 C CA . PRO A 1 158 ? 17.013 -2.270 -24.432 1.00 95.69 158 PRO A CA 1
ATOM 1292 C C . PRO A 1 158 ? 16.500 -2.526 -23.004 1.00 95.69 158 PRO A C 1
ATOM 1294 O O . PRO A 1 158 ? 17.224 -3.052 -22.162 1.00 95.69 158 PRO A O 1
ATOM 1297 N N . PHE A 1 159 ? 15.243 -2.182 -22.709 1.00 95.56 159 PHE A N 1
ATOM 1298 C CA . PHE A 1 159 ? 14.633 -2.443 -21.403 1.00 95.56 159 PHE A CA 1
ATOM 1299 C C . PHE A 1 159 ? 14.157 -3.890 -21.263 1.00 95.56 159 PHE A C 1
ATOM 1301 O O . PHE A 1 159 ? 14.091 -4.402 -20.145 1.00 95.56 159 PHE A O 1
ATOM 1308 N N . VAL A 1 160 ? 13.802 -4.534 -22.378 1.00 94.50 160 VAL A N 1
ATOM 1309 C CA . VAL A 1 160 ? 13.494 -5.966 -22.425 1.00 94.50 160 VAL A CA 1
ATOM 1310 C C . VAL A 1 160 ? 14.756 -6.770 -22.141 1.00 94.50 160 VAL A C 1
ATOM 1312 O O . VAL A 1 160 ? 14.755 -7.538 -21.182 1.00 94.50 160 VAL A O 1
ATOM 1315 N N . ASP A 1 161 ? 15.839 -6.497 -22.866 1.00 95.56 161 ASP A N 1
ATOM 1316 C CA . ASP A 1 161 ? 17.126 -7.178 -22.705 1.00 95.56 161 ASP A CA 1
ATOM 1317 C C . ASP A 1 161 ? 17.663 -7.021 -21.266 1.00 95.56 161 ASP A C 1
ATOM 1319 O O . ASP A 1 161 ? 18.083 -7.988 -20.626 1.00 95.56 161 ASP A O 1
ATOM 1323 N N . GLU A 1 162 ? 17.568 -5.815 -20.691 1.00 94.31 162 GLU A N 1
ATOM 1324 C CA . GLU A 1 162 ? 17.971 -5.571 -19.300 1.00 94.31 162 GLU A CA 1
ATOM 1325 C C . GLU A 1 162 ? 17.078 -6.309 -18.287 1.00 94.31 162 GLU A C 1
ATOM 1327 O O . GLU A 1 162 ? 17.567 -6.813 -17.273 1.00 94.31 162 GLU A O 1
ATOM 1332 N N . ALA A 1 163 ? 15.769 -6.412 -18.537 1.00 95.56 163 ALA A N 1
ATOM 1333 C CA . ALA A 1 163 ? 14.876 -7.181 -17.671 1.00 95.56 163 ALA A CA 1
ATOM 1334 C C . ALA A 1 163 ? 15.176 -8.679 -17.722 1.00 95.56 163 ALA A C 1
ATOM 1336 O O . ALA A 1 163 ? 15.104 -9.349 -16.690 1.00 95.56 163 ALA A O 1
ATOM 1337 N N . GLU A 1 164 ? 15.510 -9.204 -18.901 1.00 95.38 164 GLU A N 1
ATOM 1338 C CA . GLU A 1 164 ? 15.933 -10.592 -19.067 1.00 95.38 164 GLU A CA 1
ATOM 1339 C C . GLU A 1 164 ? 17.240 -10.857 -18.326 1.00 95.38 164 GLU A C 1
ATOM 1341 O O . GLU A 1 164 ? 17.322 -11.829 -17.574 1.00 95.38 164 GLU A O 1
ATOM 1346 N N . ARG A 1 165 ? 18.213 -9.945 -18.416 1.00 95.19 165 ARG A N 1
ATOM 1347 C CA . ARG A 1 165 ? 19.457 -10.021 -17.641 1.00 95.19 165 ARG A CA 1
ATOM 1348 C C . ARG A 1 165 ? 19.194 -10.044 -16.134 1.00 95.19 165 ARG A C 1
ATOM 1350 O O . ARG A 1 165 ? 19.663 -10.944 -15.441 1.00 95.19 165 ARG A O 1
ATOM 1357 N N . LEU A 1 166 ? 18.383 -9.112 -15.625 1.00 94.12 166 LEU A N 1
ATOM 1358 C CA . LEU A 1 166 ? 18.004 -9.071 -14.206 1.00 94.12 166 LEU A CA 1
ATOM 1359 C C . LEU A 1 166 ? 17.241 -10.325 -13.770 1.00 94.12 166 LEU A C 1
ATOM 1361 O O . LEU A 1 166 ? 17.353 -10.750 -12.619 1.00 94.12 166 LEU A O 1
ATOM 1365 N N . LYS A 1 167 ? 16.456 -10.917 -14.673 1.00 92.94 167 LYS A N 1
ATOM 1366 C CA . LYS A 1 167 ? 15.768 -12.183 -14.435 1.00 92.94 167 LYS A CA 1
ATOM 1367 C C . LYS A 1 167 ? 16.750 -13.343 -14.324 1.00 92.94 167 LYS A C 1
ATOM 1369 O O . LYS A 1 167 ? 16.647 -14.093 -13.359 1.00 92.94 167 LYS A O 1
ATOM 1374 N N . MET A 1 168 ? 17.717 -13.449 -15.231 1.00 92.31 168 MET A N 1
ATOM 1375 C CA . MET A 1 168 ? 18.760 -14.477 -15.176 1.00 92.31 168 MET A CA 1
ATOM 1376 C C . MET A 1 168 ? 19.627 -14.345 -13.919 1.00 92.31 168 MET A C 1
ATOM 1378 O O . MET A 1 168 ? 19.909 -15.340 -13.255 1.00 92.31 168 MET A O 1
ATOM 1382 N N . ASP A 1 169 ? 20.008 -13.122 -13.543 1.00 90.19 169 ASP A N 1
ATOM 1383 C CA . ASP A 1 169 ? 20.767 -12.874 -12.314 1.00 90.19 169 ASP A CA 1
ATOM 1384 C C . ASP A 1 169 ? 19.950 -13.226 -11.065 1.00 90.19 169 ASP A C 1
ATOM 1386 O O . ASP A 1 169 ? 20.472 -13.838 -10.132 1.00 90.19 169 ASP A O 1
ATOM 1390 N N . HIS A 1 170 ? 18.655 -12.891 -11.049 1.00 91.88 170 HIS A N 1
ATOM 1391 C CA . HIS A 1 170 ? 17.750 -13.274 -9.964 1.00 91.88 170 HIS A CA 1
ATOM 1392 C C . HIS A 1 170 ? 17.589 -14.787 -9.856 1.00 91.88 170 HIS A C 1
ATOM 1394 O O . HIS A 1 170 ? 17.630 -15.313 -8.747 1.00 91.88 170 HIS A O 1
ATOM 1400 N N . GLU A 1 171 ? 17.434 -15.482 -10.983 1.00 89.19 171 GLU A N 1
ATOM 1401 C CA . GLU A 1 171 ? 17.379 -16.942 -11.031 1.00 89.19 171 GLU A CA 1
ATOM 1402 C C . GLU A 1 171 ? 18.674 -17.536 -10.485 1.00 89.19 171 GLU A C 1
ATOM 1404 O O . GLU A 1 171 ? 18.610 -18.365 -9.582 1.00 89.19 171 GLU A O 1
ATOM 1409 N N . ARG A 1 172 ? 19.838 -17.039 -10.923 1.00 86.81 172 ARG A N 1
ATOM 1410 C CA . ARG A 1 172 ? 21.143 -17.466 -10.403 1.00 86.81 172 ARG A CA 1
ATOM 1411 C C . ARG A 1 172 ? 21.212 -17.312 -8.886 1.00 86.81 172 ARG A C 1
ATOM 1413 O O . ARG A 1 172 ? 21.470 -18.288 -8.195 1.00 86.81 172 ARG A O 1
ATOM 1420 N N . VAL A 1 173 ? 20.941 -16.118 -8.357 1.00 84.19 173 VAL A N 1
ATOM 1421 C CA . VAL A 1 173 ? 20.976 -15.864 -6.906 1.00 84.19 173 VAL A CA 1
ATOM 1422 C C . VAL A 1 173 ? 19.969 -16.750 -6.173 1.00 84.19 173 VAL A C 1
ATOM 1424 O O . VAL A 1 173 ? 20.294 -17.308 -5.136 1.00 84.19 173 VAL A O 1
ATOM 1427 N N . ARG A 1 174 ? 18.769 -16.946 -6.723 1.00 81.69 174 ARG A N 1
ATOM 1428 C CA . ARG A 1 174 ? 17.748 -17.818 -6.134 1.00 81.69 174 ARG A CA 1
ATOM 1429 C C . ARG A 1 174 ? 18.136 -19.303 -6.136 1.00 81.69 174 ARG A C 1
ATOM 1431 O O . ARG A 1 174 ? 17.608 -20.035 -5.316 1.00 81.69 174 ARG A O 1
ATOM 1438 N N . PHE A 1 175 ? 18.984 -19.764 -7.054 1.00 71.00 175 PHE A N 1
ATOM 1439 C CA . PHE A 1 175 ? 19.457 -21.154 -7.073 1.00 71.00 175 PHE A CA 1
ATOM 1440 C C . PHE A 1 175 ? 20.593 -21.419 -6.072 1.00 71.00 175 PHE A C 1
ATOM 1442 O O . PHE A 1 175 ? 20.812 -22.574 -5.718 1.00 71.00 175 PHE A O 1
ATOM 1449 N N . PHE A 1 176 ? 21.306 -20.382 -5.619 1.00 64.44 176 PHE A N 1
ATOM 1450 C CA . PHE A 1 176 ? 22.425 -20.505 -4.67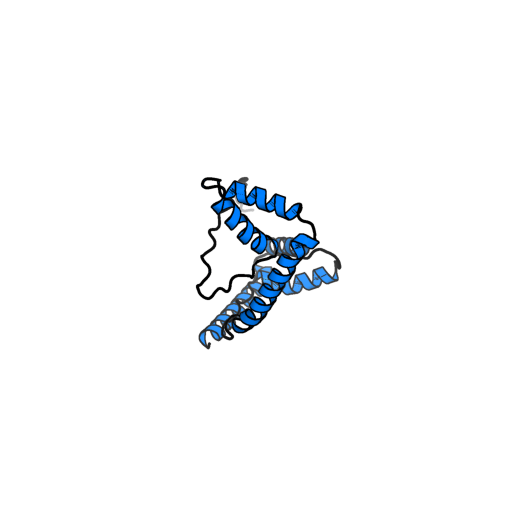4 1.00 64.44 176 PHE A CA 1
ATOM 1451 C C . PHE A 1 176 ? 22.041 -20.290 -3.194 1.00 64.44 176 PHE A C 1
ATOM 1453 O O . PHE A 1 176 ? 22.895 -20.492 -2.333 1.00 64.44 176 PHE A O 1
ATOM 1460 N N . TYR A 1 177 ? 20.790 -19.918 -2.899 1.00 56.66 177 TYR A N 1
ATOM 1461 C CA . TYR A 1 177 ? 20.222 -19.740 -1.552 1.00 56.66 177 TYR A CA 1
ATOM 1462 C C . TYR A 1 177 ? 18.952 -20.579 -1.393 1.00 56.66 177 TYR A C 1
ATOM 1464 O O . TYR A 1 177 ? 18.746 -21.134 -0.294 1.00 56.66 177 TYR A O 1
#

Organism: NCBI:txid1611254

Foldseek 3Di:
DDDDDDDDDDDDDDDPPDDPDDPPPDDDDDDDPLDDDAQDALLRVQLVVVVVVCCVVDPPDDPVVSVVVSVVVVVPDDPVRSVVSRVVSVVSNVVCVVVVVVPDPPPLDQDQFDALLRVVLVVQVVVCCVVDVPDDPVVSVVVSVVVVVPDDPVRSVVSRVVRVVRRVVSVVSNVVD

Secondary structure (DSSP, 8-state):
----PPP--------------------PPPPPTT--PPPPPHHHHHHHHHHHHHHHH-TT--HHHHHHHHHHHHHHS-HHHHHHHHHHHHHHHHHHHHHHGGGSS-TT--PPPPPHHHHHHHHHHHHHHHHSTT--HHHHHHHHHHHHHHS-HHHHHHHHHHHHHHHHHHHHHHHH-

pLDDT: mean 79.82, std 19.25, range [28.95, 96.5]

InterPro domains:
  IPR009071 High mobility group box domain [PF00505] (36-99)
  IPR009071 High mobility group box domain [PF00505] (110-172)
  IPR009071 High mobility group box domain [PS50118] (36-104)
  IPR009071 High mobility group box domain [PS50118] (110-177)
  IPR009071 High mobility group box domain [SM00398] (35-105)
  IPR009071 High mobility group box domain [SM00398] (109-175)
  IPR036910 High mobility group box domain superfamily [G3DSA:1.10.30.10] (18-99)
  IPR036910 High mobility group box domain superfamily [G3DSA:1.10.30.10] (100-174)
  IPR036910 High mobility group box domain superfamily [SSF47095] (23-98)
  IPR036910 High mobility group box domain superfamily [SSF47095] (101-172)
  IPR050140 SRY-related HMG-bo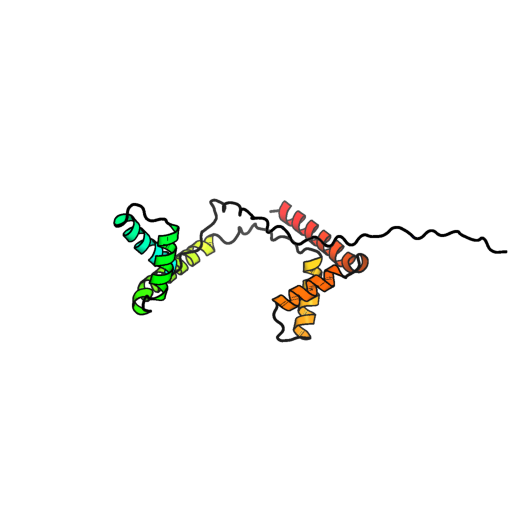x transcriptio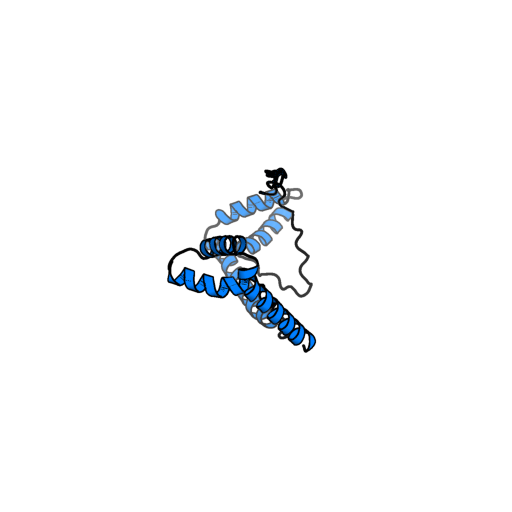n factor-like [PTHR10270] (101-171)

Radius of gyration: 28.07 Å; chains: 1; bounding box: 54×40×97 Å

Sequence (177 aa):
MSDRQPGPSSSGYQEDEDSKSRKKHWKKAKPSADHVKRPMNPFMIWCQKKRGEMLKSQKGTRPAEISKLLGEGWRLLSDVDKQPYVEEAERLKMDHERNSHVRRKSPDHVKRPMNPFMIWCRSKRGEMLKTQPGMKPSEISKQLGEGWRNMSDDEKRPFVDEAERLKMDHERVRFFY